Protein AF-A0A3M1QFV8-F1 (afdb_monomer)

Mean predicted aligned error: 19.32 Å

Foldseek 3Di:
DDPVVVVLVVLLVCVLVVNDDPVSVVVLVVCLVPPVVSVVVSVVVNVVVVVVVVVVCVVVVNDPPDPPPPPPVVVVVVVVVVVVVVVVVCVVDDDDDDDDDDDDDDPDDDPPPPPPDPPDDDDDDD

Secondary structure (DSSP, 8-state):
--HHHHHHHHHHHHHHTT---HHHHHHHHHHHHH-HHHHHHHHHHHHHHHHHHHHHHHHTT------TTSHHHHHHHHHHHHHHHHHHHHHH-------------------------TTPPPPPP-

pLDDT: mean 74.54, std 20.14, range [43.91, 98.25]

Sequence (126 aa):
MSDADDHLERLISRFLDDEADSRQRREMKTLMRRDPQAAALFDELAAIDREASLAMRRALGRASSTPRRRSARARIVRVAGLAAAACLAAMFWTPTHSAAPQRDGGASQASFGVGRSWFAPPPPTV

Radius of gyration: 28.02 Å; Cα contacts (8 Å, |Δi|>4): 28; chains: 1; bounding box: 60×60×68 Å

Structure (mmCIF, N/CA/C/O backbone):
data_AF-A0A3M1QFV8-F1
#
_entry.id   AF-A0A3M1QFV8-F1
#
loop_
_atom_site.group_PDB
_atom_site.id
_atom_site.type_symbol
_atom_site.label_atom_id
_atom_site.label_alt_id
_atom_site.label_comp_id
_atom_site.label_asym_id
_atom_site.label_entity_id
_atom_site.label_seq_id
_atom_site.pdbx_PDB_ins_code
_atom_site.Cartn_x
_atom_site.Cartn_y
_atom_site.Cartn_z
_atom_site.occupancy
_atom_site.B_iso_or_equiv
_atom_site.auth_seq_id
_atom_site.auth_comp_id
_atom_site.auth_asym_id
_atom_site.auth_atom_id
_atom_site.pdbx_PDB_model_num
ATOM 1 N N . MET A 1 1 ? 10.496 -18.731 -9.498 1.00 59.75 1 MET A N 1
ATOM 2 C CA . MET A 1 1 ? 10.570 -17.272 -9.308 1.00 59.75 1 MET A CA 1
ATOM 3 C C . MET A 1 1 ? 11.810 -16.791 -10.015 1.00 59.75 1 MET A C 1
ATOM 5 O O . MET A 1 1 ? 12.836 -17.458 -9.907 1.00 59.75 1 MET A O 1
ATOM 9 N N . SER A 1 2 ? 11.684 -15.759 -10.843 1.00 81.62 2 SER A N 1
ATOM 10 C CA . SER A 1 2 ? 12.843 -15.152 -11.491 1.00 81.62 2 SER A CA 1
ATOM 11 C C . SER A 1 2 ? 13.516 -14.169 -10.530 1.00 81.62 2 SER A C 1
ATOM 13 O O . SER A 1 2 ? 12.844 -13.582 -9.687 1.00 81.62 2 SER A O 1
ATOM 15 N N . ASP A 1 3 ? 14.824 -13.938 -10.679 1.00 87.00 3 ASP A N 1
ATOM 16 C CA . ASP A 1 3 ? 15.546 -12.939 -9.869 1.00 87.00 3 ASP A CA 1
ATOM 17 C C . ASP A 1 3 ? 14.901 -11.538 -9.941 1.00 87.00 3 ASP A C 1
ATOM 19 O O . ASP A 1 3 ? 15.027 -10.733 -9.015 1.00 87.00 3 ASP A O 1
ATOM 23 N N . ALA A 1 4 ? 14.201 -11.246 -11.043 1.00 84.44 4 ALA A N 1
ATOM 24 C CA . ALA A 1 4 ? 13.463 -10.006 -11.249 1.00 84.44 4 ALA A CA 1
ATOM 25 C C . ALA A 1 4 ? 12.204 -9.914 -10.371 1.00 84.44 4 ALA A C 1
ATOM 27 O O . ALA A 1 4 ? 11.942 -8.846 -9.812 1.00 84.44 4 ALA A O 1
ATOM 28 N N . ASP A 1 5 ? 11.474 -11.020 -10.208 1.00 88.81 5 ASP A N 1
ATOM 29 C CA . ASP A 1 5 ? 10.288 -11.086 -9.344 1.00 88.81 5 ASP A CA 1
ATOM 30 C C . ASP A 1 5 ? 10.698 -10.876 -7.879 1.00 88.81 5 ASP A C 1
ATOM 32 O O . ASP A 1 5 ? 10.154 -10.012 -7.191 1.00 88.81 5 ASP A O 1
ATOM 36 N N . ASP A 1 6 ? 11.760 -11.557 -7.438 1.00 92.50 6 ASP A N 1
ATOM 37 C CA . ASP A 1 6 ? 12.287 -11.432 -6.075 1.00 92.50 6 ASP A CA 1
ATOM 38 C C . ASP A 1 6 ? 12.817 -10.017 -5.786 1.00 92.50 6 ASP A C 1
ATOM 40 O O . ASP A 1 6 ? 12.782 -9.523 -4.654 1.00 92.50 6 ASP A O 1
ATOM 44 N N . HIS A 1 7 ? 13.387 -9.345 -6.791 1.00 94.25 7 HIS A N 1
ATOM 45 C CA . HIS A 1 7 ? 13.808 -7.947 -6.666 1.00 94.25 7 HIS A CA 1
ATOM 46 C C . HIS A 1 7 ? 12.608 -7.013 -6.502 1.00 94.25 7 HIS A C 1
ATOM 48 O O . HIS A 1 7 ? 12.631 -6.145 -5.625 1.00 94.25 7 HIS A O 1
ATOM 54 N N . LEU A 1 8 ? 11.552 -7.210 -7.295 1.00 95.56 8 LEU A N 1
ATOM 55 C CA . LEU A 1 8 ? 10.328 -6.419 -7.208 1.00 95.56 8 LEU A CA 1
ATOM 56 C C . LEU A 1 8 ? 9.655 -6.576 -5.839 1.00 95.56 8 LEU A C 1
ATOM 58 O O . LEU A 1 8 ? 9.336 -5.568 -5.209 1.00 95.56 8 LEU A O 1
ATOM 62 N N . GLU A 1 9 ? 9.501 -7.805 -5.344 1.00 95.38 9 GLU A N 1
ATOM 63 C CA . GLU A 1 9 ? 8.908 -8.072 -4.027 1.00 95.38 9 GLU A CA 1
ATOM 64 C C . GLU A 1 9 ? 9.697 -7.400 -2.897 1.00 95.38 9 GLU A C 1
ATOM 66 O O . GLU A 1 9 ? 9.124 -6.707 -2.049 1.00 95.38 9 GLU A O 1
ATOM 71 N N . ARG A 1 10 ? 11.031 -7.518 -2.917 1.00 96.56 10 ARG A N 1
ATOM 72 C CA . ARG A 1 10 ? 11.905 -6.851 -1.936 1.00 96.56 10 ARG A CA 1
ATOM 73 C C . ARG A 1 10 ? 11.781 -5.333 -1.992 1.00 96.56 10 ARG A C 1
ATOM 75 O O . ARG A 1 10 ? 11.787 -4.675 -0.949 1.00 96.56 10 ARG A O 1
ATOM 82 N N . LEU A 1 11 ? 11.679 -4.769 -3.194 1.00 97.31 11 LEU A N 1
ATOM 83 C CA . LEU A 1 11 ? 11.500 -3.335 -3.382 1.00 97.31 11 LEU A CA 1
ATOM 84 C C . LEU A 1 11 ? 10.134 -2.868 -2.860 1.00 97.31 11 LEU A C 1
ATOM 86 O O . LEU A 1 11 ? 10.074 -1.825 -2.206 1.00 97.31 11 LEU A O 1
ATOM 90 N N . ILE A 1 12 ? 9.068 -3.641 -3.100 1.00 97.81 12 ILE A N 1
ATOM 91 C CA . ILE A 1 12 ? 7.721 -3.370 -2.582 1.00 97.81 12 ILE A CA 1
ATOM 92 C C . ILE A 1 12 ? 7.720 -3.393 -1.052 1.00 97.81 12 ILE A C 1
ATOM 94 O O . ILE A 1 12 ? 7.284 -2.410 -0.455 1.00 97.81 12 ILE A O 1
ATOM 98 N N . SER A 1 13 ? 8.248 -4.450 -0.423 1.00 96.94 13 SER A N 1
ATOM 99 C CA . SER A 1 13 ? 8.294 -4.578 1.044 1.00 96.94 13 SER A CA 1
ATOM 100 C C . SER A 1 13 ? 8.981 -3.370 1.676 1.00 96.94 13 SER A C 1
ATOM 102 O O . SER A 1 13 ? 8.366 -2.637 2.444 1.00 96.94 13 SER A O 1
ATOM 104 N N . ARG A 1 14 ? 10.209 -3.055 1.238 1.00 97.69 14 ARG A N 1
ATOM 105 C CA . ARG A 1 14 ? 10.950 -1.882 1.730 1.00 97.69 14 ARG A CA 1
ATOM 106 C C . ARG A 1 14 ? 10.208 -0.569 1.513 1.00 97.69 14 ARG A C 1
ATOM 108 O O . ARG A 1 14 ? 10.363 0.367 2.293 1.00 97.69 14 ARG A O 1
ATOM 115 N N . PHE A 1 15 ? 9.460 -0.447 0.419 1.00 97.56 15 PHE A N 1
ATOM 116 C CA . PHE A 1 15 ? 8.690 0.760 0.142 1.00 97.56 15 PHE A CA 1
ATOM 117 C C . PHE A 1 15 ? 7.497 0.907 1.094 1.00 97.56 15 PHE A C 1
ATOM 119 O O . PHE A 1 15 ? 7.230 2.026 1.535 1.00 97.56 15 PHE A O 1
ATOM 126 N N . LEU A 1 16 ? 6.796 -0.189 1.403 1.00 96.56 16 LEU A N 1
ATOM 127 C CA . LEU A 1 16 ? 5.671 -0.212 2.345 1.00 96.56 16 LEU A CA 1
ATOM 128 C C . LEU A 1 16 ? 6.127 0.056 3.784 1.00 96.56 16 LEU A C 1
ATOM 130 O O . LEU A 1 16 ? 5.496 0.857 4.473 1.00 96.56 16 LEU A O 1
ATOM 134 N N . ASP A 1 17 ? 7.270 -0.503 4.178 1.00 96.00 17 ASP A N 1
ATOM 135 C CA . ASP A 1 17 ? 7.862 -0.339 5.513 1.00 96.00 17 ASP A CA 1
ATOM 136 C C . ASP A 1 17 ? 8.553 1.028 5.718 1.00 96.00 17 ASP A C 1
ATOM 138 O O . ASP A 1 17 ? 9.119 1.306 6.772 1.00 96.00 17 ASP A O 1
ATOM 142 N N . ASP A 1 18 ? 8.512 1.911 4.711 1.00 96.38 18 ASP A N 1
ATOM 143 C CA . ASP A 1 18 ? 9.202 3.212 4.672 1.00 96.38 18 ASP A CA 1
ATOM 144 C C . ASP A 1 18 ? 10.747 3.122 4.747 1.00 96.38 18 ASP A C 1
ATOM 146 O O . ASP A 1 18 ? 11.435 4.137 4.868 1.00 96.38 18 ASP A O 1
ATOM 150 N N . GLU A 1 19 ? 11.311 1.926 4.567 1.00 97.94 19 GLU A N 1
ATOM 151 C CA . GLU A 1 19 ? 12.752 1.629 4.579 1.00 97.94 19 GLU A CA 1
ATOM 152 C C . GLU A 1 19 ? 13.450 1.879 3.231 1.00 97.94 19 GLU A C 1
ATOM 154 O O . GLU A 1 19 ? 14.680 1.858 3.132 1.00 97.94 19 GLU A O 1
ATOM 159 N N . ALA A 1 20 ? 12.682 2.112 2.164 1.00 96.75 20 ALA A N 1
ATOM 160 C CA . ALA A 1 20 ? 13.228 2.391 0.842 1.00 96.75 20 ALA A CA 1
ATOM 161 C C . ALA A 1 20 ? 13.970 3.739 0.806 1.00 96.75 20 ALA A C 1
ATOM 163 O O . ALA A 1 20 ? 13.419 4.791 1.158 1.00 96.75 20 ALA A O 1
ATOM 164 N N . ASP A 1 21 ? 15.197 3.732 0.284 1.00 97.69 21 ASP A N 1
ATOM 165 C CA . ASP A 1 21 ? 15.967 4.957 0.067 1.00 97.69 21 ASP A CA 1
ATOM 166 C C . ASP A 1 21 ? 15.403 5.814 -1.093 1.00 97.69 21 ASP A C 1
ATOM 168 O O . ASP A 1 21 ? 14.482 5.434 -1.824 1.00 97.69 21 ASP A O 1
ATOM 172 N N . SER A 1 22 ? 15.958 7.014 -1.300 1.00 98.12 22 SER A N 1
ATOM 173 C CA . SER A 1 22 ? 15.469 7.925 -2.349 1.00 98.12 22 SER A CA 1
ATOM 174 C C . SER A 1 22 ? 15.583 7.362 -3.774 1.00 98.12 22 SER A C 1
ATOM 176 O O . SER A 1 22 ? 14.781 7.722 -4.642 1.00 98.12 22 SER A O 1
ATOM 178 N N . ARG A 1 23 ? 16.566 6.493 -4.037 1.00 98.06 23 ARG A N 1
ATOM 179 C CA . ARG A 1 23 ? 16.773 5.842 -5.334 1.00 98.06 23 ARG A CA 1
ATOM 180 C C . ARG A 1 23 ? 15.731 4.746 -5.527 1.00 98.06 23 ARG A C 1
ATOM 182 O O . ARG A 1 23 ? 15.025 4.787 -6.532 1.00 98.06 23 ARG A O 1
ATOM 189 N N . GLN A 1 24 ? 15.572 3.869 -4.545 1.00 97.44 24 GLN A N 1
ATOM 190 C CA . GLN A 1 24 ? 14.587 2.788 -4.516 1.00 97.44 24 GLN A CA 1
ATOM 191 C C . GLN A 1 24 ? 13.160 3.326 -4.669 1.00 97.44 24 GLN A C 1
ATOM 193 O O . GLN A 1 24 ? 12.376 2.815 -5.464 1.00 97.44 24 GLN A O 1
ATOM 198 N N . ARG A 1 25 ? 12.823 4.442 -4.014 1.00 98.00 25 ARG A N 1
ATOM 199 C CA . ARG A 1 25 ? 11.506 5.082 -4.185 1.00 98.00 25 ARG A CA 1
ATOM 200 C C . ARG A 1 25 ? 11.267 5.604 -5.598 1.00 98.00 25 ARG A C 1
ATOM 202 O O . ARG A 1 25 ? 10.137 5.548 -6.082 1.00 98.00 25 ARG A O 1
ATOM 209 N N . ARG A 1 26 ? 12.290 6.160 -6.256 1.00 98.25 26 ARG A N 1
ATOM 210 C CA . ARG A 1 26 ? 12.183 6.604 -7.659 1.00 98.25 26 ARG A CA 1
ATOM 211 C C . ARG A 1 26 ? 12.049 5.415 -8.605 1.00 98.25 26 ARG A C 1
ATOM 213 O O . ARG A 1 26 ? 11.254 5.485 -9.540 1.00 98.25 26 ARG A O 1
ATOM 220 N N . GLU A 1 27 ? 12.796 4.348 -8.345 1.00 97.56 27 GLU A N 1
ATOM 221 C CA . GLU A 1 27 ? 12.724 3.087 -9.081 1.00 97.56 27 GLU A CA 1
ATOM 222 C C . GLU A 1 27 ? 11.319 2.488 -8.992 1.00 97.56 27 GLU A C 1
ATOM 224 O O . GLU A 1 27 ? 10.673 2.323 -10.024 1.00 97.56 27 GLU A O 1
ATOM 229 N N . MET A 1 28 ? 10.780 2.333 -7.781 1.00 97.81 28 MET A N 1
ATOM 230 C CA . MET A 1 28 ? 9.434 1.806 -7.550 1.00 97.81 28 MET A CA 1
ATOM 231 C C . MET A 1 28 ? 8.355 2.639 -8.256 1.00 97.81 28 MET A C 1
ATOM 233 O O . MET A 1 28 ? 7.506 2.112 -8.970 1.00 97.81 28 MET A O 1
ATOM 237 N N . LYS A 1 29 ? 8.424 3.974 -8.149 1.00 97.50 29 LYS A N 1
ATOM 238 C CA . LYS A 1 29 ? 7.511 4.879 -8.874 1.00 97.50 29 LYS A CA 1
ATOM 239 C C . LYS A 1 29 ? 7.619 4.747 -10.390 1.00 97.50 29 LYS A C 1
ATOM 241 O O . LYS A 1 29 ? 6.634 4.953 -11.092 1.00 97.50 29 LYS A O 1
ATOM 246 N N . THR A 1 30 ? 8.812 4.469 -10.902 1.00 97.81 30 THR A N 1
ATOM 247 C CA . THR A 1 30 ? 9.030 4.279 -12.337 1.00 97.81 30 THR A CA 1
ATOM 248 C C . THR A 1 30 ? 8.472 2.935 -12.792 1.00 97.81 30 THR A C 1
ATOM 250 O O . THR A 1 30 ? 7.817 2.896 -13.830 1.00 97.81 30 THR A O 1
ATOM 253 N N . LEU A 1 31 ? 8.665 1.874 -12.004 1.00 96.62 31 LEU A N 1
ATOM 254 C CA . LEU A 1 31 ? 8.114 0.542 -12.262 1.00 96.62 31 LEU A CA 1
ATOM 255 C C . LEU A 1 31 ? 6.587 0.568 -12.286 1.00 96.62 31 LEU A C 1
ATOM 257 O O . LEU A 1 31 ? 6.014 0.241 -13.317 1.00 96.62 31 LEU A O 1
ATOM 261 N N . MET A 1 32 ? 5.932 1.105 -11.251 1.00 97.38 32 MET A N 1
ATOM 262 C CA . MET A 1 32 ? 4.462 1.218 -11.210 1.00 97.38 32 MET A CA 1
ATOM 263 C C . MET A 1 32 ? 3.871 2.023 -12.380 1.00 97.38 32 MET A C 1
ATOM 265 O O . MET A 1 32 ? 2.712 1.850 -12.737 1.00 97.38 32 MET A O 1
ATOM 269 N N . ARG A 1 33 ? 4.642 2.942 -12.979 1.00 97.56 33 ARG A N 1
ATOM 270 C CA . ARG A 1 33 ? 4.200 3.704 -14.160 1.00 97.56 33 ARG A CA 1
ATOM 271 C C . ARG A 1 33 ? 4.369 2.948 -15.472 1.00 97.56 33 ARG A C 1
ATOM 273 O O . ARG A 1 33 ? 3.684 3.282 -16.435 1.00 97.56 33 ARG A O 1
ATOM 280 N N . ARG A 1 34 ? 5.348 2.049 -15.549 1.00 97.38 34 ARG A N 1
ATOM 281 C CA . ARG A 1 34 ? 5.733 1.352 -16.783 1.00 97.38 34 ARG A CA 1
ATOM 282 C C . ARG A 1 34 ? 5.101 -0.026 -16.888 1.00 97.38 34 ARG A C 1
ATOM 284 O O . ARG A 1 34 ? 4.798 -0.447 -17.996 1.00 97.38 34 ARG A O 1
ATOM 291 N N . ASP A 1 35 ? 4.917 -0.688 -15.756 1.00 97.25 35 ASP A N 1
ATOM 292 C CA . ASP A 1 35 ? 4.426 -2.050 -15.667 1.00 97.25 35 ASP A CA 1
ATOM 293 C C . ASP A 1 35 ? 3.120 -2.098 -14.848 1.00 97.25 35 ASP A C 1
ATOM 295 O O . ASP A 1 35 ? 3.143 -1.925 -13.623 1.00 97.25 35 ASP A O 1
ATOM 299 N N . PRO A 1 36 ? 1.970 -2.327 -15.511 1.00 95.69 36 PRO A N 1
ATOM 300 C CA . PRO A 1 36 ? 0.686 -2.494 -14.841 1.00 95.69 36 PRO A CA 1
ATOM 301 C C . PRO A 1 36 ? 0.646 -3.680 -13.873 1.00 95.69 36 PRO A C 1
ATOM 303 O O . PRO A 1 36 ? -0.096 -3.619 -12.894 1.00 95.69 36 PRO A O 1
ATOM 306 N N . GLN A 1 37 ? 1.419 -4.745 -14.116 1.00 94.62 37 GLN A N 1
ATOM 307 C CA . GLN A 1 37 ? 1.454 -5.906 -13.224 1.00 94.62 37 GLN A CA 1
ATOM 308 C C . GLN A 1 37 ? 2.167 -5.560 -11.917 1.00 94.62 37 GLN A C 1
ATOM 310 O O . GLN A 1 37 ? 1.637 -5.845 -10.847 1.00 94.62 37 GLN A O 1
ATOM 315 N N . ALA A 1 38 ? 3.297 -4.851 -11.986 1.00 94.62 38 ALA A N 1
ATOM 316 C CA . ALA A 1 38 ? 3.973 -4.334 -10.797 1.00 94.62 38 ALA A CA 1
ATOM 317 C C . ALA A 1 38 ? 3.084 -3.376 -9.984 1.00 94.62 38 ALA A C 1
ATOM 319 O O . ALA A 1 38 ? 3.102 -3.406 -8.753 1.00 94.62 38 ALA A O 1
ATOM 320 N N . ALA A 1 39 ? 2.287 -2.537 -10.656 1.00 97.81 39 ALA A N 1
ATOM 321 C CA . ALA A 1 39 ? 1.317 -1.670 -9.988 1.00 97.81 39 ALA A CA 1
ATOM 322 C C . ALA A 1 39 ? 0.203 -2.472 -9.291 1.00 97.81 39 ALA A C 1
ATOM 324 O O . ALA A 1 39 ? -0.106 -2.199 -8.134 1.00 97.81 39 ALA A O 1
ATOM 325 N N . ALA A 1 40 ? -0.354 -3.482 -9.965 1.00 97.44 40 ALA A N 1
ATOM 326 C CA . ALA A 1 40 ? -1.381 -4.351 -9.392 1.00 97.44 40 ALA A CA 1
ATOM 327 C C . ALA A 1 40 ? -0.862 -5.129 -8.172 1.00 97.44 40 ALA A C 1
ATOM 329 O O . ALA A 1 40 ? -1.521 -5.145 -7.134 1.00 97.44 40 ALA A O 1
ATOM 330 N N . LEU A 1 41 ? 0.345 -5.696 -8.269 1.00 96.31 41 LEU A N 1
ATOM 331 C CA . LEU A 1 41 ? 0.992 -6.409 -7.167 1.00 96.31 41 LEU A CA 1
ATOM 332 C C . LEU A 1 41 ? 1.238 -5.487 -5.964 1.00 96.31 41 LEU A C 1
ATOM 334 O O . LEU A 1 41 ? 0.984 -5.863 -4.821 1.00 96.31 41 LEU A O 1
ATOM 338 N N . PHE A 1 42 ? 1.695 -4.256 -6.210 1.00 98.00 42 PHE A N 1
ATOM 339 C CA . PHE A 1 42 ? 1.847 -3.261 -5.151 1.00 98.00 42 PHE A CA 1
ATOM 340 C C . PHE A 1 42 ? 0.515 -2.946 -4.462 1.00 98.00 42 PHE A C 1
ATOM 342 O O . PHE A 1 42 ? 0.460 -2.909 -3.233 1.00 98.00 42 PHE A O 1
ATOM 349 N N . ASP A 1 43 ? -0.551 -2.717 -5.230 1.00 97.88 43 ASP A N 1
ATOM 350 C CA . ASP A 1 43 ? -1.867 -2.386 -4.680 1.00 97.88 43 ASP A CA 1
ATOM 351 C C . ASP A 1 43 ? -2.445 -3.531 -3.836 1.00 97.88 43 ASP A C 1
ATOM 353 O O . ASP A 1 43 ? -3.029 -3.266 -2.777 1.00 97.88 43 ASP A O 1
ATOM 357 N N . GLU A 1 44 ? -2.239 -4.781 -4.265 1.00 97.44 44 GLU A N 1
ATOM 358 C CA . GLU A 1 44 ? -2.607 -5.992 -3.526 1.00 97.44 44 GLU A CA 1
ATOM 359 C C . GLU A 1 44 ? -1.861 -6.078 -2.188 1.00 97.44 44 GLU A C 1
ATOM 361 O O . GLU A 1 44 ? -2.490 -6.107 -1.126 1.00 97.44 44 GLU A O 1
ATOM 366 N N . LEU A 1 45 ? -0.526 -6.019 -2.211 1.00 96.00 45 LEU A N 1
ATOM 367 C CA . LEU A 1 45 ? 0.291 -6.095 -0.996 1.00 96.00 45 LEU A CA 1
ATOM 368 C C . LEU A 1 45 ? 0.013 -4.923 -0.045 1.00 96.00 45 LEU A C 1
ATOM 370 O O . LEU A 1 45 ? -0.107 -5.109 1.167 1.00 96.00 45 LEU A O 1
ATOM 374 N N . ALA A 1 46 ? -0.191 -3.719 -0.582 1.00 96.88 46 ALA A N 1
ATOM 375 C CA . ALA A 1 46 ? -0.567 -2.555 0.210 1.00 96.88 46 ALA A CA 1
ATOM 376 C C . ALA A 1 46 ? -1.968 -2.693 0.833 1.00 96.88 46 ALA A C 1
ATOM 378 O O . ALA A 1 46 ? -2.240 -2.085 1.871 1.00 96.88 46 ALA A O 1
ATOM 379 N N . ALA A 1 47 ? -2.895 -3.424 0.206 1.00 96.81 47 ALA A N 1
ATOM 380 C CA . ALA A 1 47 ? -4.202 -3.712 0.794 1.00 96.81 47 ALA A CA 1
ATOM 381 C C . ALA A 1 47 ? -4.073 -4.666 1.984 1.00 96.81 47 ALA A C 1
ATOM 383 O O . ALA A 1 47 ? -4.603 -4.353 3.054 1.00 96.81 47 ALA A O 1
ATOM 384 N N . ILE A 1 48 ? -3.298 -5.741 1.823 1.00 95.38 48 ILE A N 1
ATOM 385 C CA . ILE A 1 48 ? -3.002 -6.706 2.888 1.00 95.38 48 ILE A CA 1
ATOM 386 C C . ILE A 1 48 ? -2.337 -6.002 4.077 1.00 95.38 48 ILE A C 1
ATOM 388 O O . ILE A 1 48 ? -2.802 -6.148 5.208 1.00 95.38 48 ILE A O 1
ATOM 392 N N . ASP A 1 49 ? -1.319 -5.170 3.838 1.00 95.19 49 ASP A N 1
ATOM 393 C CA . ASP A 1 49 ? -0.638 -4.421 4.902 1.00 95.19 49 ASP A CA 1
ATOM 394 C C . ASP A 1 49 ? -1.600 -3.504 5.681 1.00 95.19 49 ASP A C 1
ATOM 396 O O . ASP A 1 49 ? -1.607 -3.472 6.918 1.00 95.19 49 ASP A O 1
ATOM 400 N N . ARG A 1 50 ? -2.500 -2.800 4.979 1.00 93.88 50 ARG A N 1
ATOM 401 C CA . ARG A 1 50 ? -3.515 -1.954 5.628 1.00 93.88 50 ARG A CA 1
ATOM 402 C C . ARG A 1 50 ? -4.458 -2.767 6.508 1.00 93.88 50 ARG A C 1
ATOM 404 O O . ARG A 1 50 ? -4.799 -2.309 7.604 1.00 93.88 50 ARG A O 1
ATOM 411 N N . GLU A 1 51 ? -4.898 -3.930 6.040 1.00 95.31 51 GLU A N 1
ATOM 412 C CA . GLU A 1 51 ? -5.775 -4.828 6.793 1.00 95.31 51 GLU A CA 1
ATOM 413 C C . GLU A 1 51 ? -5.067 -5.418 8.013 1.00 95.31 51 GLU A C 1
ATOM 415 O O . GLU A 1 51 ? -5.610 -5.343 9.120 1.00 95.31 51 GLU A O 1
ATOM 420 N N . ALA A 1 52 ? -3.830 -5.888 7.848 1.00 93.06 52 ALA A N 1
ATOM 421 C CA . ALA A 1 52 ? -2.986 -6.378 8.931 1.00 93.06 52 ALA A CA 1
ATOM 422 C C . ALA A 1 52 ? -2.759 -5.287 9.987 1.00 93.06 52 ALA A C 1
ATOM 424 O O . ALA A 1 52 ? -3.049 -5.479 11.170 1.00 93.06 52 ALA A O 1
ATOM 425 N N . SER A 1 53 ? -2.372 -4.088 9.555 1.00 89.25 53 SER A N 1
ATOM 426 C CA . SER A 1 53 ? -2.219 -2.915 10.415 1.00 89.25 53 SER A CA 1
ATOM 427 C C . SER A 1 53 ? -3.509 -2.562 11.170 1.00 89.25 53 SER A C 1
ATOM 429 O O . SER A 1 53 ? -3.471 -2.153 12.334 1.00 89.25 53 SER A O 1
ATOM 431 N N . LEU A 1 54 ? -4.683 -2.682 10.538 1.00 91.25 54 LEU A N 1
A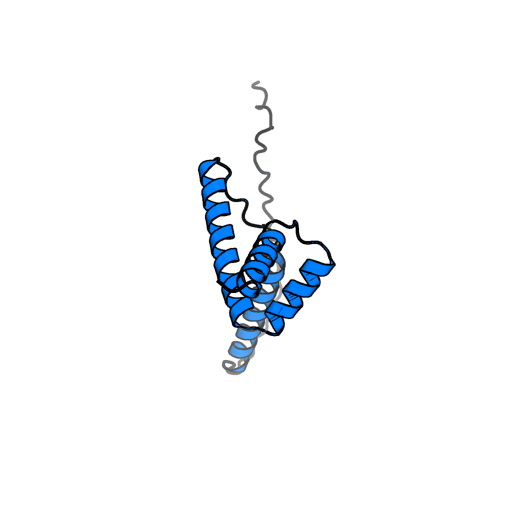TOM 432 C CA . LEU A 1 54 ? -5.974 -2.471 11.204 1.00 91.25 54 LEU A CA 1
ATOM 433 C C . LEU A 1 54 ? -6.275 -3.564 12.232 1.00 91.25 54 LEU A C 1
ATOM 435 O O . LEU A 1 54 ? -6.713 -3.234 13.336 1.00 91.25 54 LEU A O 1
ATOM 439 N N . ALA A 1 55 ? -6.032 -4.829 11.895 1.00 91.88 55 ALA A N 1
ATOM 440 C CA . ALA A 1 55 ? -6.213 -5.956 12.801 1.00 91.88 55 ALA A CA 1
ATOM 441 C C . ALA A 1 55 ? -5.308 -5.830 14.037 1.00 91.88 55 ALA A C 1
ATOM 443 O O . ALA A 1 55 ? -5.801 -5.919 15.161 1.00 91.88 55 ALA A O 1
ATOM 444 N N . MET A 1 56 ? -4.027 -5.495 13.849 1.00 88.75 56 MET A N 1
ATOM 445 C CA . MET A 1 56 ? -3.079 -5.260 14.943 1.00 88.75 56 MET A CA 1
ATOM 446 C C . MET A 1 56 ? -3.518 -4.103 15.844 1.00 88.75 56 MET A C 1
ATOM 448 O O . MET A 1 56 ? -3.511 -4.227 17.068 1.00 88.75 56 MET A O 1
ATOM 452 N N . ARG A 1 57 ? -3.965 -2.980 15.264 1.00 87.88 57 ARG A N 1
ATOM 453 C CA . ARG A 1 57 ? -4.485 -1.846 16.050 1.00 87.88 57 ARG A CA 1
ATOM 454 C C . ARG A 1 57 ? -5.695 -2.242 16.898 1.00 87.88 57 ARG A C 1
ATOM 456 O O . ARG A 1 57 ? -5.740 -1.881 18.072 1.00 87.88 57 ARG A O 1
ATOM 463 N N . ARG A 1 58 ? -6.631 -3.016 16.332 1.00 86.38 58 ARG A N 1
ATOM 464 C CA . ARG A 1 58 ? -7.798 -3.544 17.061 1.00 86.38 58 ARG A CA 1
ATOM 465 C C . ARG A 1 58 ? -7.381 -4.480 18.196 1.00 86.38 58 ARG A C 1
ATOM 467 O O . ARG A 1 58 ? -7.886 -4.323 19.302 1.00 86.38 58 ARG A O 1
ATOM 474 N N . ALA A 1 59 ? -6.443 -5.394 17.943 1.00 88.19 59 ALA A N 1
ATOM 475 C CA . ALA A 1 59 ? -5.937 -6.331 18.947 1.00 88.19 59 ALA A CA 1
ATOM 476 C C . ALA A 1 59 ? -5.258 -5.616 20.128 1.00 88.19 59 ALA A C 1
ATOM 478 O O . ALA A 1 59 ? -5.430 -6.009 21.275 1.00 88.19 59 ALA A O 1
ATOM 479 N N . LEU A 1 60 ? -4.552 -4.514 19.862 1.00 91.44 60 LEU A N 1
ATOM 480 C CA . LEU A 1 60 ? -3.897 -3.694 20.886 1.00 91.44 60 LEU A CA 1
ATOM 481 C C . LEU A 1 60 ? -4.857 -2.764 21.652 1.00 91.44 60 LEU A C 1
ATOM 483 O O . LEU A 1 60 ? -4.396 -1.901 22.399 1.00 91.44 60 LEU A O 1
ATOM 487 N N . GLY A 1 61 ? -6.174 -2.854 21.429 1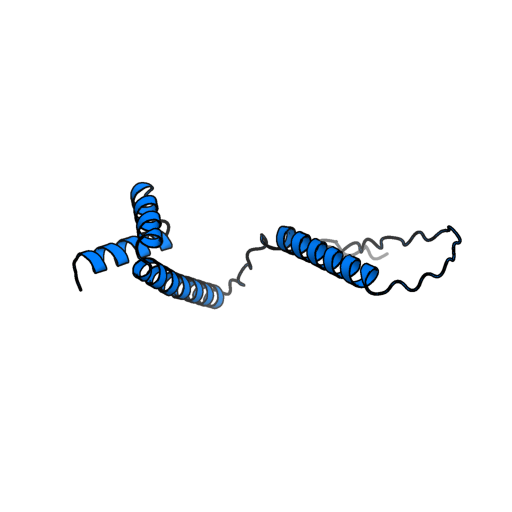.00 79.88 61 GLY A N 1
ATOM 488 C CA . GLY A 1 61 ? -7.156 -1.943 22.031 1.00 79.88 61 GLY A CA 1
ATOM 489 C C . GLY A 1 61 ? -6.986 -0.480 21.599 1.00 79.88 61 GLY A C 1
ATOM 490 O O . GLY A 1 61 ? -7.632 0.416 22.143 1.00 79.88 61 GLY A O 1
ATOM 491 N N . ARG A 1 62 ? -6.130 -0.206 20.605 1.00 64.94 62 ARG A N 1
ATOM 492 C CA . ARG A 1 62 ? -5.968 1.125 20.023 1.00 64.94 62 ARG A CA 1
ATOM 493 C C . ARG A 1 62 ? -7.104 1.329 19.034 1.00 64.94 62 ARG A C 1
ATOM 495 O O . ARG A 1 62 ? -7.053 0.845 17.904 1.00 64.94 62 ARG A O 1
ATOM 502 N N . ALA A 1 63 ? -8.129 2.071 19.457 1.00 58.59 63 ALA A N 1
ATOM 503 C CA . ALA A 1 63 ? -9.163 2.560 18.555 1.00 58.59 63 ALA A CA 1
ATOM 504 C C . ALA A 1 63 ? -8.482 3.197 17.336 1.00 58.59 63 ALA A C 1
ATOM 506 O O . ALA A 1 63 ? -7.654 4.099 17.475 1.00 58.59 63 ALA A O 1
ATOM 507 N N . SER A 1 64 ? -8.781 2.677 16.145 1.00 56.59 64 SER A N 1
ATOM 508 C CA . SER A 1 64 ? -8.243 3.173 14.884 1.00 56.59 64 SER A CA 1
ATOM 509 C C . SER A 1 64 ? -8.477 4.677 14.809 1.00 56.59 64 SER A C 1
ATOM 511 O O . SER A 1 64 ? -9.6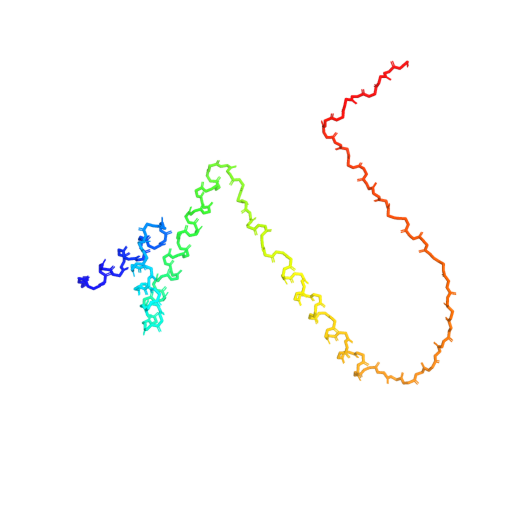16 5.117 14.640 1.00 56.59 64 SER A O 1
ATOM 513 N N . SER A 1 65 ? -7.421 5.477 14.948 1.00 57.34 65 SER A N 1
ATOM 514 C CA . SER A 1 65 ? -7.503 6.908 14.706 1.00 57.34 65 SER A CA 1
ATOM 515 C C . SER A 1 65 ? -7.735 7.086 13.209 1.00 57.34 65 SER A C 1
ATOM 517 O O . SER A 1 65 ? -6.815 7.084 12.396 1.00 57.34 65 SER A O 1
ATOM 519 N N . THR A 1 66 ? -9.003 7.175 12.808 1.00 55.75 66 THR A N 1
ATOM 520 C CA . THR A 1 66 ? -9.373 7.565 11.445 1.00 55.75 66 THR A CA 1
ATOM 521 C C . THR A 1 66 ? -8.579 8.821 11.084 1.00 55.75 66 THR A C 1
ATOM 523 O O . THR A 1 66 ? -8.640 9.792 11.848 1.00 55.75 66 THR A O 1
ATOM 526 N N . PRO A 1 67 ? -7.828 8.843 9.967 1.00 51.44 67 PRO A N 1
ATOM 527 C CA . PRO A 1 67 ? -7.025 9.998 9.598 1.00 51.44 67 PRO A CA 1
ATOM 528 C C . PRO A 1 67 ? -7.943 11.210 9.401 1.00 51.44 67 PRO A C 1
ATOM 530 O O . PRO A 1 67 ? -8.619 11.376 8.385 1.00 51.44 67 PRO A O 1
ATOM 533 N N . ARG A 1 68 ? -7.956 12.093 10.402 1.00 53.62 68 ARG A N 1
ATOM 534 C CA . ARG A 1 68 ? -8.821 13.277 10.534 1.00 53.62 68 ARG A CA 1
ATOM 535 C C . ARG A 1 68 ? -8.412 14.423 9.589 1.00 53.62 68 ARG A C 1
ATOM 537 O O . ARG A 1 68 ? -8.630 15.591 9.891 1.00 53.62 68 ARG A O 1
ATOM 544 N N . ARG A 1 69 ? -7.794 14.107 8.443 1.00 55.81 69 ARG A N 1
ATOM 545 C CA . ARG A 1 69 ? -7.216 15.071 7.484 1.00 55.81 69 ARG A CA 1
ATOM 546 C C . ARG A 1 69 ? -7.885 15.108 6.105 1.00 55.81 69 ARG A C 1
ATOM 548 O O . ARG A 1 69 ? -7.449 15.877 5.256 1.00 55.81 69 ARG A O 1
ATOM 555 N N . ARG A 1 70 ? -8.966 14.353 5.867 1.00 52.16 70 ARG A N 1
ATOM 556 C CA . ARG A 1 70 ? -9.741 14.433 4.605 1.00 52.16 70 ARG A CA 1
ATOM 557 C C . ARG A 1 70 ? -11.045 15.242 4.682 1.00 52.16 70 ARG A C 1
ATOM 559 O O . ARG A 1 70 ? -11.675 15.452 3.652 1.00 52.16 70 ARG A O 1
ATOM 566 N N . SER A 1 71 ? -11.453 15.750 5.849 1.00 58.12 71 SER A N 1
ATOM 567 C CA . SER A 1 71 ? -12.807 16.310 6.013 1.00 58.12 71 SER A CA 1
ATOM 568 C C . SER A 1 71 ? -13.001 17.737 5.484 1.00 58.12 71 SER A C 1
ATOM 570 O O . SER A 1 71 ? -14.108 18.058 5.067 1.00 58.12 71 SER A O 1
ATOM 572 N N . ALA A 1 72 ? -11.971 18.591 5.442 1.00 58.03 72 ALA A N 1
ATOM 573 C CA . ALA A 1 72 ? -12.151 19.981 5.003 1.00 58.03 72 ALA A CA 1
ATOM 574 C C . ALA A 1 72 ? -12.325 20.099 3.477 1.00 58.03 72 ALA A C 1
ATOM 576 O O . ALA A 1 72 ? -13.315 20.656 3.011 1.00 58.03 72 ALA A O 1
ATOM 577 N N . ARG A 1 73 ? -11.423 19.499 2.685 1.00 55.78 73 ARG A N 1
ATOM 578 C CA . ARG A 1 73 ? -11.524 19.517 1.211 1.00 55.78 73 ARG A CA 1
ATOM 579 C C . ARG A 1 73 ? -12.750 18.758 0.702 1.00 55.78 73 ARG A C 1
ATOM 581 O O . ARG A 1 73 ? -13.427 19.243 -0.195 1.00 55.78 73 ARG A O 1
ATOM 588 N N . ALA A 1 74 ? -13.083 17.620 1.316 1.00 58.38 74 ALA A N 1
ATOM 589 C CA . ALA A 1 74 ? -14.280 16.861 0.955 1.00 58.38 74 ALA A CA 1
ATOM 590 C C . ALA A 1 74 ? -15.582 17.620 1.270 1.00 58.38 74 ALA A C 1
ATOM 592 O O . ALA A 1 74 ? -16.545 17.510 0.515 1.00 58.38 74 ALA A O 1
ATOM 593 N N . ARG A 1 75 ? -15.620 18.423 2.348 1.00 57.12 75 ARG A N 1
ATOM 594 C CA . ARG A 1 75 ? -16.754 19.322 2.625 1.00 57.12 75 ARG A CA 1
ATOM 595 C C . ARG A 1 75 ? -16.863 20.432 1.584 1.00 57.12 75 ARG A C 1
ATOM 597 O O . ARG A 1 75 ? -17.962 20.662 1.102 1.00 57.12 75 ARG A O 1
ATOM 604 N N . ILE A 1 76 ? -15.750 21.058 1.193 1.00 57.22 76 ILE A N 1
ATOM 605 C CA . ILE A 1 76 ? -15.756 22.116 0.167 1.00 57.22 76 ILE A CA 1
ATOM 606 C C . ILE A 1 76 ? -16.266 21.570 -1.176 1.00 57.22 76 ILE A C 1
ATOM 608 O O . ILE A 1 76 ? -17.150 22.172 -1.775 1.00 57.22 76 ILE A O 1
ATOM 612 N N . VAL A 1 77 ? -15.790 20.396 -1.610 1.00 59.50 77 VAL A N 1
ATOM 613 C CA . VAL A 1 77 ? -16.258 19.756 -2.855 1.00 59.50 77 VAL A CA 1
ATOM 614 C C . VAL A 1 77 ? -17.746 19.397 -2.784 1.00 59.50 77 VAL A C 1
ATOM 616 O O . VAL A 1 77 ? -18.469 19.615 -3.752 1.00 59.50 77 VAL A O 1
ATOM 619 N N . ARG A 1 78 ? -18.239 18.902 -1.640 1.00 57.84 78 ARG A N 1
ATOM 620 C CA . ARG A 1 78 ? -19.673 18.607 -1.466 1.00 57.84 78 ARG A CA 1
ATOM 621 C C . ARG A 1 78 ? -20.548 19.861 -1.495 1.00 57.84 78 ARG A C 1
ATOM 623 O O . ARG A 1 78 ? -21.607 19.820 -2.110 1.00 57.84 78 ARG A O 1
ATOM 630 N N . VAL A 1 79 ? -20.117 20.963 -0.875 1.00 58.78 79 VAL A N 1
ATOM 631 C CA . VAL A 1 79 ? -20.865 22.234 -0.908 1.00 58.78 79 VAL A CA 1
ATOM 632 C C . VAL A 1 79 ? -20.862 22.830 -2.318 1.00 58.78 79 VAL A C 1
ATOM 634 O O . VAL A 1 79 ? -21.912 23.246 -2.796 1.00 58.78 79 VAL A O 1
ATOM 637 N N . ALA A 1 80 ? -19.725 22.799 -3.019 1.00 57.25 80 ALA A N 1
ATOM 638 C CA . ALA A 1 80 ? -19.639 23.258 -4.406 1.00 57.25 80 ALA A CA 1
ATOM 639 C C . ALA A 1 80 ? -20.518 22.419 -5.355 1.00 57.25 80 ALA A C 1
ATOM 641 O O . ALA A 1 80 ? -21.212 22.974 -6.203 1.00 57.25 80 ALA A O 1
ATOM 642 N N . GLY A 1 81 ? -20.547 21.093 -5.176 1.00 52.97 81 GLY A N 1
ATOM 643 C CA . GLY A 1 81 ? -21.416 20.201 -5.948 1.00 52.97 81 GLY A CA 1
ATOM 644 C C . GLY A 1 81 ? -22.910 20.433 -5.692 1.00 52.97 81 GLY A C 1
ATOM 645 O O . GLY A 1 81 ? -23.696 20.453 -6.637 1.00 52.97 81 GLY A O 1
ATOM 646 N N . LEU A 1 82 ? -23.307 20.673 -4.436 1.00 54.81 82 LEU A N 1
ATOM 647 C CA . LEU A 1 82 ? -24.695 21.004 -4.084 1.00 54.81 82 LEU A CA 1
ATOM 648 C C . LEU A 1 82 ? -25.134 22.364 -4.649 1.00 54.81 82 LEU A C 1
ATOM 650 O O . LEU A 1 82 ? -26.257 22.479 -5.136 1.00 54.81 82 LEU A O 1
ATOM 654 N N . ALA A 1 83 ? -24.253 23.368 -4.649 1.00 52.88 83 ALA A N 1
ATOM 655 C CA . ALA A 1 83 ? -24.538 24.670 -5.256 1.00 52.88 83 ALA A CA 1
ATOM 656 C C . ALA A 1 83 ? -24.745 24.567 -6.779 1.00 52.88 83 ALA A C 1
ATOM 658 O O . ALA A 1 83 ? -25.671 25.172 -7.316 1.00 52.88 83 ALA A O 1
ATOM 659 N N . ALA A 1 84 ? -23.943 23.751 -7.473 1.00 52.19 84 ALA A N 1
ATOM 660 C CA . ALA A 1 84 ? -24.107 23.525 -8.910 1.00 52.19 84 ALA A CA 1
ATOM 661 C C . ALA A 1 84 ? -25.443 22.835 -9.249 1.00 52.19 84 ALA A C 1
ATOM 663 O O . ALA A 1 84 ? -26.124 23.243 -10.190 1.00 52.19 84 ALA A O 1
ATOM 664 N N . ALA A 1 85 ? -25.857 21.837 -8.459 1.00 53.38 85 ALA A N 1
ATOM 665 C CA . ALA A 1 85 ? -27.142 21.160 -8.646 1.00 53.38 85 ALA A CA 1
ATOM 666 C C . ALA A 1 85 ? -28.345 22.093 -8.398 1.00 53.38 85 ALA A C 1
ATOM 668 O O . ALA A 1 85 ? -29.326 22.034 -9.138 1.00 53.38 85 ALA A O 1
ATOM 669 N N . ALA A 1 86 ? -28.255 22.995 -7.414 1.00 54.94 86 ALA A N 1
ATOM 670 C CA . ALA A 1 86 ? -29.297 23.987 -7.148 1.00 54.94 86 ALA A CA 1
ATOM 671 C C . ALA A 1 86 ? -29.436 25.013 -8.288 1.00 54.94 86 ALA A C 1
ATOM 673 O O . ALA A 1 86 ? -30.554 25.344 -8.676 1.00 54.94 86 ALA A O 1
ATOM 674 N N . CYS A 1 87 ? -28.325 25.469 -8.880 1.00 56.59 87 CYS A N 1
ATOM 675 C CA . CYS A 1 87 ? -28.361 26.376 -10.032 1.00 56.59 87 CYS A CA 1
ATOM 676 C C . CY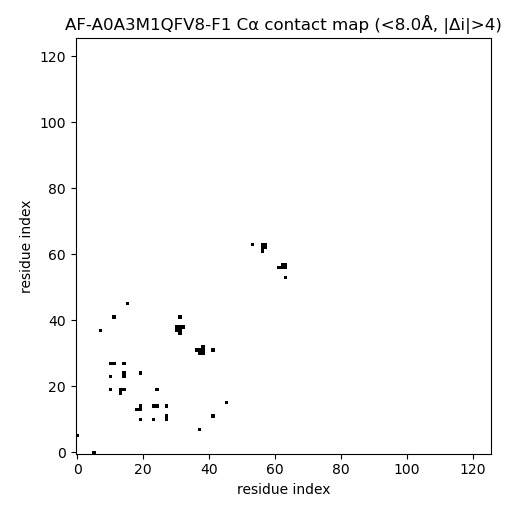S A 1 87 ? -28.958 25.717 -11.286 1.00 56.59 87 CYS A C 1
ATOM 678 O O . CYS A 1 87 ? -29.733 26.353 -11.999 1.00 56.59 87 CYS A O 1
ATOM 680 N N . LEU A 1 88 ? -28.642 24.443 -11.544 1.00 54.22 88 LEU A N 1
ATOM 681 C CA . LEU A 1 88 ? -29.202 23.708 -12.684 1.00 54.22 88 LEU A CA 1
ATOM 682 C C . LEU A 1 88 ? -30.699 23.414 -12.504 1.00 54.22 88 LEU A C 1
ATOM 684 O O . LEU A 1 88 ? -31.460 23.537 -13.461 1.00 54.22 88 LEU A O 1
ATOM 688 N N . ALA A 1 89 ? -31.143 23.111 -11.280 1.00 55.47 89 ALA A N 1
ATOM 689 C CA . ALA A 1 89 ? -32.564 22.960 -10.968 1.00 55.47 89 ALA A CA 1
ATOM 690 C C . ALA A 1 89 ? -33.334 24.292 -11.079 1.00 55.47 89 ALA A C 1
ATOM 692 O O . ALA A 1 89 ? -34.443 24.315 -11.607 1.00 55.47 89 ALA A O 1
ATOM 693 N N . ALA A 1 90 ? -32.733 25.411 -10.657 1.00 54.31 90 ALA A N 1
ATOM 694 C CA . ALA A 1 90 ? -33.333 26.741 -10.782 1.00 54.31 90 ALA A CA 1
ATOM 695 C C . ALA A 1 90 ? -33.443 27.215 -12.245 1.00 54.31 90 ALA A C 1
ATOM 697 O O . ALA A 1 90 ? -34.413 27.882 -12.601 1.00 54.31 90 ALA A O 1
ATOM 698 N N . MET A 1 91 ? -32.497 26.839 -13.116 1.00 56.62 91 MET A N 1
ATOM 699 C CA . MET A 1 91 ? -32.579 27.153 -14.550 1.00 56.62 91 MET A CA 1
ATOM 700 C C . MET A 1 91 ? -33.667 26.360 -15.280 1.00 56.62 91 MET A C 1
ATOM 702 O O . MET A 1 91 ? -34.262 26.881 -16.217 1.00 56.62 91 MET A O 1
ATOM 706 N N . PHE A 1 92 ? -33.948 25.124 -14.860 1.00 56.06 92 PHE A N 1
ATOM 707 C CA . PHE A 1 92 ? -34.952 24.280 -15.518 1.00 56.06 92 PHE A CA 1
ATOM 708 C C . PHE A 1 92 ? -36.380 24.478 -14.985 1.00 56.06 92 PHE A C 1
ATOM 710 O O . PHE A 1 92 ?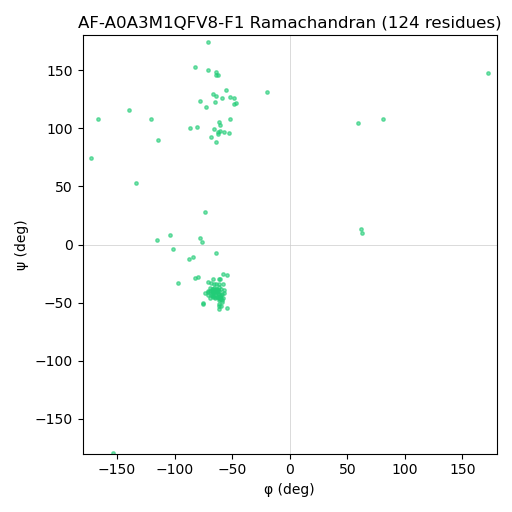 -37.330 24.011 -15.608 1.00 56.06 92 PHE A O 1
ATOM 717 N N . TRP A 1 93 ? -36.545 25.168 -13.850 1.00 53.34 93 TRP A N 1
ATOM 718 C CA . TRP A 1 93 ? -37.823 25.298 -13.142 1.00 53.34 93 TRP A CA 1
ATOM 719 C C . TRP A 1 93 ? -38.120 26.744 -12.722 1.00 53.34 93 TRP A C 1
ATOM 721 O O . TRP A 1 93 ? -38.399 27.028 -11.560 1.00 53.34 93 TRP A O 1
ATOM 731 N N . THR A 1 94 ? -38.059 27.691 -13.657 1.00 49.88 94 THR A N 1
ATOM 732 C CA . THR A 1 94 ? -38.570 29.051 -13.422 1.00 49.88 94 THR A CA 1
ATOM 733 C C . THR A 1 94 ? -39.771 29.352 -14.319 1.00 49.88 94 THR A C 1
ATOM 735 O 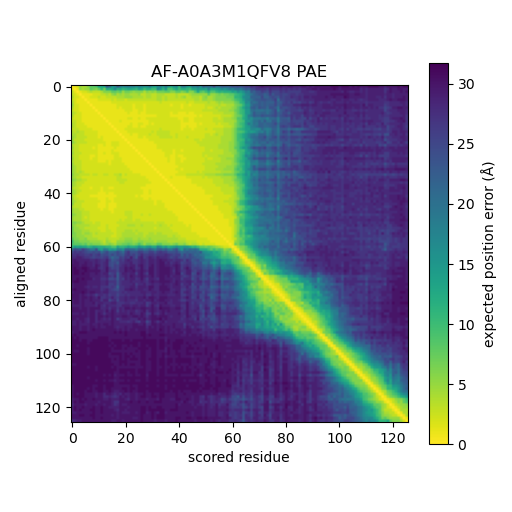O . THR A 1 94 ? -39.617 29.896 -15.409 1.00 49.88 94 THR A O 1
ATOM 738 N N . PRO A 1 95 ? -41.006 29.062 -13.862 1.00 51.78 95 PRO A N 1
ATOM 739 C CA . PRO A 1 95 ? -42.143 29.883 -14.240 1.00 51.78 95 PRO A CA 1
ATOM 740 C C . PRO A 1 95 ? -41.936 31.284 -13.646 1.00 51.78 95 PRO A C 1
ATOM 742 O O . PRO A 1 95 ? -41.743 31.461 -12.442 1.00 51.78 95 PRO A O 1
ATOM 745 N N . THR A 1 96 ? -41.929 32.286 -14.518 1.00 55.78 96 THR A N 1
ATOM 746 C CA . THR A 1 96 ? -41.838 33.708 -14.185 1.00 55.78 96 THR A CA 1
ATOM 747 C C . THR A 1 96 ? -43.024 34.139 -13.327 1.00 55.78 96 THR A C 1
ATOM 749 O O . THR A 1 96 ? -44.111 34.342 -13.859 1.00 55.78 96 THR A O 1
ATOM 752 N N . HIS A 1 97 ? -42.819 34.351 -12.028 1.00 51.31 97 HIS A N 1
ATOM 753 C CA . HIS A 1 97 ? -43.721 35.181 -11.233 1.00 51.31 97 HIS A CA 1
ATOM 754 C C . HIS A 1 97 ? -42.946 36.054 -10.248 1.00 51.31 97 HIS A C 1
ATOM 756 O O . HIS A 1 97 ? -42.272 35.585 -9.334 1.00 51.31 97 HIS A O 1
ATOM 762 N N . SER A 1 98 ? -43.063 37.358 -10.486 1.00 52.91 98 SER A N 1
ATOM 763 C CA . SER A 1 98 ? -42.675 38.449 -9.604 1.00 52.91 98 SER A CA 1
ATOM 764 C C . SER A 1 98 ? -43.338 38.330 -8.234 1.00 52.91 98 SER A C 1
ATOM 766 O O . SER A 1 98 ? -44.559 38.218 -8.166 1.00 52.91 98 SER A O 1
ATOM 768 N N . ALA A 1 99 ? -42.556 38.485 -7.167 1.00 44.16 99 ALA A N 1
ATOM 769 C CA . ALA A 1 99 ? -42.987 39.142 -5.932 1.00 44.16 99 ALA A CA 1
ATOM 770 C C . ALA A 1 99 ? -41.765 39.454 -5.050 1.00 44.16 99 ALA A C 1
ATOM 772 O O . ALA A 1 99 ? -41.167 38.567 -4.450 1.00 44.16 99 ALA A O 1
ATOM 773 N N . ALA A 1 100 ? -41.406 40.735 -4.955 1.00 47.91 100 ALA A N 1
ATOM 774 C CA . ALA A 1 100 ? -40.863 41.290 -3.712 1.00 47.91 100 ALA A CA 1
ATOM 775 C C . ALA A 1 100 ? -42.036 41.370 -2.701 1.00 47.91 100 ALA A C 1
ATOM 777 O O . ALA A 1 100 ? -43.162 41.557 -3.176 1.00 47.91 100 ALA A O 1
ATOM 778 N N . PRO A 1 101 ? -41.849 41.264 -1.362 1.00 54.97 101 PRO A N 1
ATOM 779 C CA . PRO A 1 101 ? -41.030 42.225 -0.609 1.00 54.97 101 PRO A CA 1
ATOM 780 C C . PRO A 1 101 ? -40.370 41.728 0.712 1.00 54.97 101 PRO A C 1
ATOM 782 O O . PRO A 1 101 ? -40.560 40.608 1.164 1.00 54.97 101 PRO A O 1
ATOM 785 N N . GLN A 1 102 ? -39.658 42.677 1.338 1.00 43.91 102 GLN A N 1
ATOM 786 C CA . GLN A 1 102 ? -39.446 42.893 2.7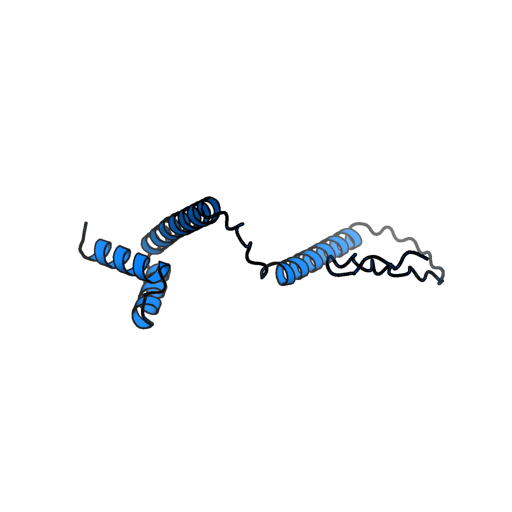84 1.00 43.91 102 GLN A CA 1
ATOM 787 C C . GLN A 1 102 ? -38.396 42.094 3.594 1.00 43.91 102 GLN A C 1
ATOM 789 O O . GLN A 1 102 ? -38.562 40.947 3.991 1.00 43.91 102 GLN A O 1
ATOM 794 N N . ARG A 1 103 ? -37.332 42.842 3.930 1.00 47.78 103 ARG A N 1
ATOM 795 C CA . ARG A 1 103 ? -36.703 42.995 5.260 1.00 47.78 103 ARG A CA 1
ATOM 796 C C . ARG A 1 103 ? -37.613 42.600 6.441 1.00 47.78 103 ARG A C 1
ATOM 798 O O . ARG A 1 103 ? -38.707 43.137 6.539 1.00 47.78 103 ARG A O 1
ATOM 805 N N . ASP A 1 104 ? -37.118 41.785 7.376 1.00 45.44 104 ASP A N 1
ATOM 806 C CA . ASP A 1 104 ? -36.620 42.251 8.686 1.00 45.44 104 ASP A CA 1
ATOM 807 C C . ASP A 1 104 ? -36.276 41.099 9.653 1.00 45.44 104 ASP A C 1
ATOM 809 O O . ASP A 1 104 ? -36.900 40.046 9.654 1.00 45.44 104 ASP A O 1
ATOM 813 N N . GLY A 1 105 ? -35.265 41.354 10.493 1.00 50.12 105 GLY A N 1
ATOM 814 C CA . GLY A 1 105 ? -35.213 40.954 11.905 1.00 50.12 105 GLY A CA 1
ATOM 815 C C . GLY A 1 105 ? -35.293 39.470 12.279 1.00 50.12 105 GLY A C 1
ATOM 816 O O . GLY A 1 105 ? -36.367 38.899 12.406 1.00 50.12 105 GLY A O 1
ATOM 817 N N . GLY A 1 106 ? -34.154 38.884 12.658 1.00 43.91 106 GLY A N 1
ATOM 818 C CA . GLY A 1 106 ? -34.148 37.601 13.363 1.00 43.91 106 GLY A CA 1
ATOM 81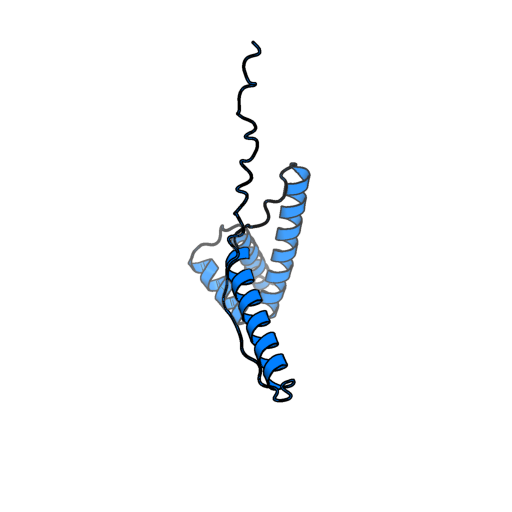9 C C . GLY A 1 106 ? -32.768 37.198 13.858 1.00 43.91 106 GLY A C 1
ATOM 820 O O . GLY A 1 106 ? -32.126 36.327 13.280 1.00 43.91 106 GLY A O 1
ATOM 821 N N . ALA A 1 107 ? -32.296 37.846 14.923 1.00 54.06 107 ALA A N 1
ATOM 822 C CA . ALA A 1 107 ? -31.112 37.427 15.661 1.00 54.06 107 ALA A CA 1
ATOM 823 C C . ALA A 1 107 ? -31.343 36.032 16.270 1.00 54.06 107 ALA A C 1
ATOM 825 O O . ALA A 1 107 ? -31.932 35.904 17.341 1.00 54.06 107 ALA A O 1
ATOM 826 N N . SER A 1 108 ? -30.876 34.980 15.596 1.00 51.72 108 SER A N 1
ATOM 827 C CA . SER A 1 108 ? -30.860 33.641 16.178 1.00 51.72 108 SER A CA 1
ATOM 828 C C . SER A 1 108 ? -29.565 33.476 16.965 1.00 51.72 108 SER A C 1
ATOM 830 O O . SER A 1 108 ? -28.486 33.277 16.406 1.00 51.72 108 SER A O 1
ATOM 832 N N . GLN A 1 109 ? -29.696 33.641 18.279 1.00 52.00 109 GLN A N 1
ATOM 833 C CA . GLN A 1 109 ? -28.653 33.440 19.273 1.00 52.00 109 GLN A CA 1
ATOM 834 C C . GLN A 1 109 ? -27.924 32.117 19.021 1.00 52.00 109 GLN A C 1
ATOM 836 O O . GLN A 1 109 ? -28.519 31.040 19.034 1.00 52.00 109 GLN A O 1
ATOM 841 N N . ALA A 1 110 ? -26.611 32.206 18.825 1.00 44.78 110 ALA A N 1
ATOM 842 C CA . ALA A 1 110 ? -25.731 31.069 18.985 1.00 44.78 110 ALA A CA 1
ATOM 843 C C . ALA A 1 110 ? -25.756 30.683 20.468 1.00 44.78 110 ALA A C 1
ATOM 845 O O . ALA A 1 110 ? -25.087 31.305 21.293 1.00 44.78 110 ALA A O 1
ATOM 846 N N . SER A 1 111 ? -26.532 29.658 20.817 1.00 50.53 111 SER A N 1
ATOM 847 C CA . SER A 1 111 ? -26.316 28.917 22.054 1.00 50.53 111 SER A CA 1
ATOM 848 C C . SER A 1 111 ? -24.947 28.248 21.945 1.00 50.53 111 SER A C 1
ATOM 850 O O . SER A 1 111 ? -24.812 27.121 21.470 1.00 50.53 111 SER A O 1
ATOM 852 N N . PHE A 1 112 ? -23.904 28.969 22.355 1.00 46.59 112 PHE A N 1
ATOM 853 C CA . PHE A 1 112 ? -22.645 28.362 22.744 1.00 46.59 112 PHE A CA 1
ATOM 854 C C . PHE A 1 112 ? -22.960 27.475 23.943 1.00 46.59 112 PHE A C 1
ATOM 856 O O . PHE A 1 112 ? -23.049 27.938 25.077 1.00 46.59 112 PHE A O 1
ATOM 863 N N . GLY A 1 113 ? -23.196 26.193 23.666 1.00 51.31 113 GLY A N 1
ATOM 864 C CA . GLY A 1 113 ? -23.180 25.154 24.676 1.00 51.31 113 GLY A CA 1
ATOM 865 C C . GLY A 1 113 ? -21.811 25.191 25.333 1.00 51.31 113 GLY A C 1
ATOM 866 O O . GLY A 1 113 ? -20.840 24.666 24.790 1.00 51.31 113 GLY A O 1
ATOM 867 N N . VAL A 1 114 ? -21.734 25.870 26.476 1.00 58.47 114 VAL A N 1
ATOM 868 C CA . VAL A 1 114 ? -20.607 25.791 27.394 1.00 58.47 114 VAL A CA 1
ATOM 869 C C . VAL A 1 114 ? -20.555 24.332 27.811 1.00 58.47 114 VAL A C 1
ATOM 871 O O . VAL A 1 114 ? -21.358 23.858 28.615 1.00 58.47 114 VAL A O 1
ATOM 874 N N . GLY A 1 115 ? -19.673 23.590 27.145 1.00 57.03 115 GLY A N 1
ATOM 875 C CA . GLY A 1 115 ? -19.418 22.202 27.456 1.00 57.03 115 GLY A CA 1
ATOM 876 C C . GLY A 1 115 ? -19.117 22.099 28.941 1.00 57.03 115 GLY A C 1
ATOM 877 O O . GLY A 1 115 ? -18.245 22.803 29.452 1.00 57.03 115 GLY A O 1
ATOM 878 N N . ARG A 1 116 ? -19.852 21.221 29.625 1.00 56.56 116 ARG A N 1
ATOM 879 C CA . ARG A 1 116 ? -19.456 20.683 30.924 1.00 56.56 116 ARG A CA 1
ATOM 880 C C . ARG A 1 116 ? -18.043 20.125 30.769 1.00 56.56 116 ARG A C 1
ATOM 882 O O . ARG A 1 116 ? -17.846 19.022 30.269 1.00 56.56 116 ARG A O 1
ATOM 889 N N . SER A 1 117 ? -17.063 20.941 31.131 1.00 64.62 117 SER A N 1
ATOM 890 C CA . SER A 1 117 ? -15.686 20.523 31.320 1.00 64.62 117 SER A CA 1
ATOM 891 C C . SER A 1 117 ? -15.682 19.444 32.401 1.00 64.62 117 SER A C 1
ATOM 893 O O . SER A 1 117 ? -16.186 19.670 33.499 1.00 64.62 117 SER A O 1
ATOM 895 N N . TRP A 1 118 ? -15.101 18.281 32.102 1.00 66.56 118 TRP A N 1
ATOM 896 C CA . TRP A 1 118 ? -14.902 17.195 33.074 1.00 66.56 118 TRP A CA 1
ATOM 897 C C . TRP A 1 118 ? -13.958 17.597 34.227 1.00 66.56 118 TRP A C 1
ATOM 899 O O . TRP A 1 118 ? -13.797 16.851 35.185 1.00 66.56 118 TRP A O 1
ATOM 909 N N . PHE A 1 119 ? -13.337 18.777 34.128 1.00 65.06 119 PHE A N 1
ATOM 910 C CA . PHE A 1 119 ? -12.401 19.347 35.094 1.00 65.06 119 PHE A CA 1
ATOM 911 C C . PHE A 1 119 ? -13.005 20.471 35.952 1.00 65.06 119 PHE A C 1
ATOM 913 O O . PHE A 1 119 ? -12.267 21.142 36.669 1.00 65.06 119 PHE A O 1
ATOM 920 N N . ALA A 1 120 ? -14.317 20.723 35.893 1.00 72.88 120 ALA A N 1
ATOM 921 C CA . ALA A 1 120 ? -14.934 21.712 36.776 1.00 72.88 120 ALA A CA 1
ATOM 922 C C . ALA A 1 120 ? -15.139 21.125 38.193 1.00 72.88 120 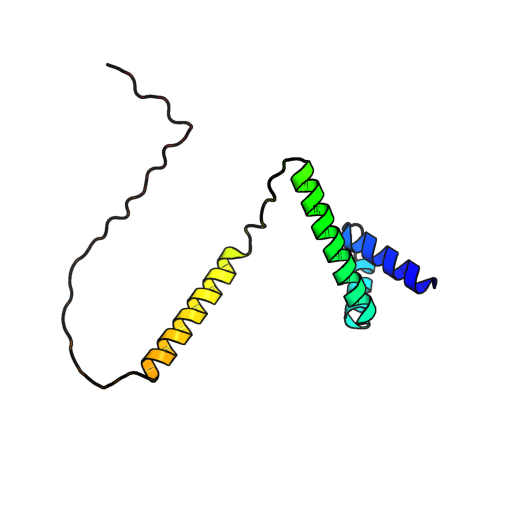ALA A C 1
ATOM 924 O O . ALA A 1 120 ? -15.803 20.092 38.315 1.00 72.88 120 ALA A O 1
ATOM 925 N N . PRO A 1 121 ? -14.600 21.749 39.261 1.00 75.94 121 PRO A N 1
ATOM 926 C CA . PRO A 1 121 ? -14.894 21.335 40.630 1.00 75.94 121 PRO A CA 1
ATOM 927 C C . PRO A 1 121 ? -16.389 21.541 40.946 1.00 75.94 121 PRO A C 1
ATOM 929 O O . PRO A 1 121 ? -17.007 22.456 40.390 1.00 75.94 121 PRO A O 1
ATOM 932 N N . PRO A 1 122 ? -16.996 20.706 41.812 1.00 77.50 122 PRO A N 1
ATOM 933 C CA . PRO A 1 122 ? -18.388 20.886 42.212 1.00 77.50 122 PRO A CA 1
ATOM 934 C C . PRO A 1 122 ? -18.573 22.235 42.933 1.00 77.50 122 PRO A C 1
ATOM 936 O O . PRO A 1 122 ? -17.658 22.677 43.634 1.00 77.50 122 PRO A O 1
ATOM 939 N N . PRO A 1 123 ? -19.729 22.907 42.767 1.00 78.19 123 PRO A N 1
ATOM 940 C CA . PRO A 1 123 ? -19.983 24.174 43.442 1.00 78.19 123 PRO A CA 1
ATOM 941 C C . PRO A 1 123 ? -20.034 23.973 44.966 1.00 78.19 123 PRO A C 1
ATOM 943 O O . PRO A 1 123 ? -20.511 22.931 45.424 1.00 78.19 123 PRO A O 1
ATOM 946 N N . PRO A 1 124 ? -19.565 24.954 45.758 1.00 67.38 124 PRO A N 1
ATOM 947 C CA . PRO A 1 124 ? -19.650 24.883 47.209 1.00 67.38 124 PRO A CA 1
ATOM 948 C C . PRO A 1 124 ? -21.120 24.889 47.648 1.00 67.38 124 PRO A C 1
ATOM 950 O O . PRO A 1 124 ? -21.894 25.756 47.243 1.00 67.38 124 PRO A O 1
ATOM 953 N N . THR A 1 125 ? -21.502 23.913 48.469 1.00 73.75 125 THR A N 1
ATOM 954 C CA . THR A 1 125 ? -22.784 23.901 49.181 1.00 73.75 125 THR A CA 1
ATOM 955 C C . THR A 1 125 ? -22.730 24.937 50.298 1.00 73.75 125 THR A C 1
ATOM 957 O O . THR A 1 125 ? -21.876 24.823 51.180 1.00 73.75 125 THR A O 1
ATOM 960 N N . VAL A 1 126 ? -23.610 25.937 50.239 1.00 57.34 126 VAL A N 1
ATOM 961 C CA . VAL A 1 126 ? -23.946 26.801 51.382 1.00 57.34 126 VAL A CA 1
ATOM 962 C C . VAL A 1 126 ? -25.099 26.160 52.136 1.00 57.34 126 VAL A C 1
ATOM 964 O O . VAL A 1 126 ? -26.030 25.687 51.444 1.00 57.34 126 VAL A O 1
#

Solvent-accessible surface area (backbone atoms only — not comparable to full-atom values): 8040 Å² total; per-residue (Å²): 135,53,77,65,54,58,47,50,53,53,51,47,53,31,50,75,72,68,68,44,50,79,64,53,50,51,49,52,57,49,44,44,73,74,33,68,64,57,33,51,52,46,54,51,54,53,49,52,51,53,51,50,54,50,51,52,32,55,75,70,70,41,76,79,76,70,79,87,79,58,61,66,66,53,47,52,52,51,51,54,50,52,52,52,53,51,53,55,50,51,71,77,63,65,82,91,73,91,76,87,86,80,90,80,89,78,90,76,77,80,81,74,75,77,69,85,57,94,80,64,76,82,80,84,85,127